Protein AF-A0A958NST4-F1 (afdb_monomer_lite)

Secondary structure (DSSP, 8-state):
---SEEEETTEEEEEEEEEEEEE-SSEEEEEEEETTS-EEEEEEETTT--EEEEEEEPPPTT--STTT------------

Foldseek 3Di:
DDDQWDDDVPDIWGFPDWLDWDDDPQWTWTWTQTPVRWIWIWIAGNPVRDIDTDDTDDDPPPDPPVVSVPPPPPPDDDDD

pLDDT: mean 76.9, std 19.92, range [35.84, 96.19]

Sequence (80 aa):
AIPRRFFIGAKPFEVVELLDQWDGKDCWYCKVAADDGCLYILKRDKDLGCWDLAVFKEEDTGKKYDAYLLPKKKALQSKQ

Structure (mmCIF, N/CA/C/O backbone):
data_AF-A0A958NST4-F1
#
_entry.id   AF-A0A958NST4-F1
#
loop_
_atom_site.group_PDB
_atom_site.id
_atom_site.type_symbol
_atom_site.label_atom_id
_atom_site.label_alt_id
_atom_site.label_comp_id
_atom_site.label_asym_id
_atom_site.label_entity_id
_atom_site.label_seq_id
_atom_site.pdbx_PDB_ins_code
_atom_site.Cartn_x
_atom_site.Cartn_y
_atom_site.Cartn_z
_atom_site.occupancy
_atom_site.B_iso_or_equiv
_atom_site.auth_seq_id
_atom_site.auth_comp_id
_atom_site.auth_asym_id
_atom_site.auth_atom_id
_atom_site.pdbx_PDB_model_num
ATOM 1 N N . ALA A 1 1 ? 3.582 7.664 -10.302 1.00 74.12 1 ALA A N 1
ATOM 2 C CA . ALA A 1 1 ? 2.165 8.039 -10.129 1.00 74.12 1 ALA A CA 1
ATOM 3 C C . ALA A 1 1 ? 1.581 7.202 -9.002 1.00 74.12 1 ALA A C 1
ATOM 5 O O . ALA A 1 1 ? 1.951 6.038 -8.894 1.00 74.12 1 ALA A O 1
ATOM 6 N N . ILE A 1 2 ? 0.730 7.796 -8.165 1.00 77.75 2 ILE A N 1
ATOM 7 C CA . ILE A 1 2 ? 0.027 7.097 -7.080 1.00 77.75 2 ILE A CA 1
ATOM 8 C C . ILE A 1 2 ? -1.086 6.233 -7.693 1.00 77.75 2 ILE A C 1
ATOM 10 O O . ILE A 1 2 ? -1.798 6.728 -8.573 1.00 77.75 2 ILE A O 1
ATOM 14 N N . PRO A 1 3 ? -1.216 4.951 -7.302 1.00 86.00 3 PRO A N 1
ATOM 15 C CA . PRO A 1 3 ? -2.223 4.067 -7.868 1.00 86.00 3 PRO A CA 1
ATOM 16 C C . PRO A 1 3 ? -3.620 4.505 -7.422 1.00 86.00 3 PRO A C 1
ATOM 18 O O . PRO A 1 3 ? -3.832 4.839 -6.262 1.00 86.00 3 PRO A O 1
ATOM 21 N N . ARG A 1 4 ? -4.578 4.486 -8.355 1.00 93.06 4 ARG A N 1
ATOM 22 C CA . ARG A 1 4 ? -6.009 4.678 -8.045 1.00 93.06 4 ARG A CA 1
ATOM 23 C C . ARG A 1 4 ? -6.704 3.357 -7.713 1.00 93.06 4 ARG A C 1
ATOM 25 O O . ARG A 1 4 ? -7.749 3.363 -7.088 1.00 93.06 4 ARG A O 1
ATOM 32 N N . ARG A 1 5 ? -6.102 2.241 -8.129 1.00 94.12 5 ARG A N 1
ATOM 33 C CA . ARG A 1 5 ? -6.573 0.870 -7.937 1.00 94.12 5 ARG A CA 1
ATOM 34 C C . ARG A 1 5 ? -5.376 -0.066 -7.904 1.00 94.12 5 ARG A C 1
ATOM 36 O O . ARG A 1 5 ? -4.382 0.193 -8.587 1.00 94.12 5 ARG A O 1
ATOM 43 N N . PHE A 1 6 ? -5.492 -1.159 -7.167 1.00 92.25 6 PHE A N 1
ATOM 44 C CA . PHE A 1 6 ? -4.546 -2.271 -7.203 1.00 92.25 6 PHE A CA 1
ATOM 45 C C . PHE A 1 6 ? -5.295 -3.609 -7.179 1.00 92.25 6 PHE A C 1
ATOM 47 O O . PHE A 1 6 ? -6.515 -3.648 -7.017 1.00 92.25 6 PHE A O 1
ATOM 54 N N . PHE A 1 7 ? -4.564 -4.701 -7.396 1.00 91.81 7 PHE A N 1
ATOM 55 C CA . PHE A 1 7 ? -5.117 -6.051 -7.436 1.00 91.81 7 PHE A CA 1
ATOM 56 C C . PHE A 1 7 ? -4.383 -6.947 -6.444 1.00 91.81 7 PHE A C 1
ATOM 58 O O . PHE A 1 7 ? -3.156 -6.910 -6.368 1.00 91.81 7 PHE A O 1
ATOM 65 N N . ILE A 1 8 ? -5.135 -7.779 -5.725 1.00 88.94 8 ILE A N 1
ATOM 66 C CA . ILE A 1 8 ? -4.590 -8.916 -4.976 1.00 88.94 8 ILE A CA 1
ATOM 67 C C . ILE A 1 8 ? -5.170 -10.175 -5.614 1.00 88.94 8 ILE A C 1
ATOM 69 O O . ILE A 1 8 ? -6.378 -10.422 -5.561 1.00 88.94 8 ILE A O 1
ATOM 73 N N . GLY A 1 9 ? -4.312 -10.944 -6.287 1.00 88.62 9 GLY A N 1
ATOM 74 C CA . GLY A 1 9 ? -4.767 -11.991 -7.199 1.00 88.62 9 GLY A CA 1
ATOM 75 C C . GLY A 1 9 ? -5.657 -11.396 -8.295 1.00 88.62 9 GLY A C 1
ATOM 76 O O . GLY A 1 9 ? -5.251 -10.471 -8.993 1.00 88.62 9 GLY A O 1
ATOM 77 N N . ALA A 1 10 ? -6.883 -11.905 -8.424 1.00 91.12 10 ALA A N 1
ATOM 78 C CA . ALA A 1 10 ? -7.871 -11.407 -9.386 1.00 91.12 10 ALA A CA 1
ATOM 79 C C . ALA A 1 10 ? -8.821 -10.337 -8.812 1.00 91.12 10 ALA A C 1
ATOM 81 O O . ALA A 1 10 ? -9.652 -9.804 -9.548 1.00 91.12 10 ALA A O 1
ATOM 82 N N . LYS A 1 11 ? -8.739 -10.030 -7.509 1.00 92.62 11 LYS A N 1
ATOM 83 C CA . LYS A 1 11 ? -9.664 -9.102 -6.850 1.00 92.62 11 LYS A CA 1
ATOM 84 C C . LYS A 1 11 ? -9.146 -7.658 -6.954 1.00 92.62 11 LYS A C 1
ATOM 86 O O . LYS A 1 11 ? -8.027 -7.405 -6.500 1.00 92.62 11 LYS A O 1
ATOM 91 N N . PRO A 1 12 ? -9.923 -6.720 -7.531 1.00 95.12 12 PRO A N 1
ATOM 92 C CA . PRO A 1 12 ? -9.588 -5.300 -7.531 1.00 95.12 12 PRO A CA 1
ATOM 93 C C . PRO A 1 12 ? -9.938 -4.637 -6.194 1.00 95.12 12 PRO A C 1
ATOM 95 O O . PRO A 1 12 ? -10.910 -5.024 -5.548 1.00 95.12 12 PRO A O 1
ATOM 98 N N . PHE A 1 13 ? -9.175 -3.604 -5.842 1.00 94.44 13 PHE A N 1
ATOM 99 C CA . PHE A 1 13 ? -9.417 -2.713 -4.706 1.00 94.44 13 PHE A CA 1
ATOM 100 C C . PHE A 1 13 ? -9.224 -1.268 -5.157 1.00 94.44 13 PHE A C 1
ATOM 102 O O . PHE A 1 13 ? -8.180 -0.932 -5.733 1.00 94.44 13 PHE A O 1
ATOM 109 N N . GLU A 1 14 ? -10.224 -0.422 -4.926 1.00 96.19 14 GLU A N 1
ATOM 110 C CA . GLU A 1 14 ? -10.151 1.003 -5.255 1.00 96.19 14 GLU A CA 1
ATOM 111 C C . GLU A 1 14 ? -9.474 1.765 -4.115 1.00 96.19 14 GLU A C 1
ATOM 113 O O . GLU A 1 14 ? -9.794 1.577 -2.943 1.00 96.19 14 GLU A O 1
ATOM 118 N N . VAL A 1 15 ? -8.530 2.645 -4.450 1.00 94.19 15 VAL A N 1
ATOM 119 C CA . VAL A 1 15 ? -7.863 3.503 -3.467 1.00 94.19 15 VAL A CA 1
ATOM 120 C C . VAL A 1 15 ? -8.774 4.683 -3.158 1.00 94.19 15 VAL A C 1
ATOM 122 O O . VAL A 1 15 ? -8.993 5.551 -4.004 1.00 94.19 15 VAL A O 1
ATOM 125 N N . VAL A 1 16 ? -9.277 4.719 -1.927 1.00 94.81 16 VAL A N 1
ATOM 126 C CA . VAL A 1 16 ? -10.121 5.805 -1.417 1.00 94.81 16 VAL A CA 1
ATOM 127 C C . VAL A 1 16 ? -9.258 6.987 -0.989 1.00 94.81 16 VAL A C 1
ATOM 129 O O . VAL A 1 16 ? -9.574 8.132 -1.306 1.00 94.81 16 VAL A O 1
ATOM 132 N N . GLU A 1 17 ? -8.143 6.717 -0.307 1.00 91.88 17 GLU A N 1
ATOM 133 C CA . GLU A 1 17 ? -7.253 7.757 0.205 1.00 91.88 17 GLU A CA 1
ATOM 134 C C . GLU A 1 17 ? -5.791 7.296 0.227 1.00 91.88 17 GLU A C 1
ATOM 136 O O . GLU A 1 17 ? -5.479 6.159 0.592 1.00 91.88 17 GLU A O 1
ATOM 141 N N . LEU A 1 18 ? -4.878 8.198 -0.142 1.00 92.19 18 LEU A N 1
ATOM 142 C CA . LEU A 1 18 ? -3.447 8.030 0.090 1.00 92.19 18 LEU A CA 1
ATOM 143 C C . LEU A 1 18 ? -3.096 8.632 1.453 1.00 92.19 18 LEU A C 1
ATOM 145 O O . LEU A 1 18 ? -3.146 9.848 1.618 1.00 92.19 18 LEU A O 1
ATOM 149 N N . LEU A 1 19 ? -2.703 7.785 2.401 1.00 90.19 19 LEU A N 1
ATOM 150 C CA . LEU A 1 19 ? -2.418 8.193 3.777 1.00 90.19 19 LEU A CA 1
ATOM 151 C C . LEU A 1 19 ? -0.963 8.617 3.980 1.00 90.19 19 LEU A C 1
ATOM 153 O O . LEU A 1 19 ? -0.696 9.534 4.750 1.00 90.19 19 LEU A O 1
ATOM 157 N N . ASP A 1 20 ? -0.022 7.932 3.327 1.00 90.12 20 ASP A N 1
ATOM 158 C CA . ASP A 1 20 ? 1.407 8.224 3.456 1.00 90.12 20 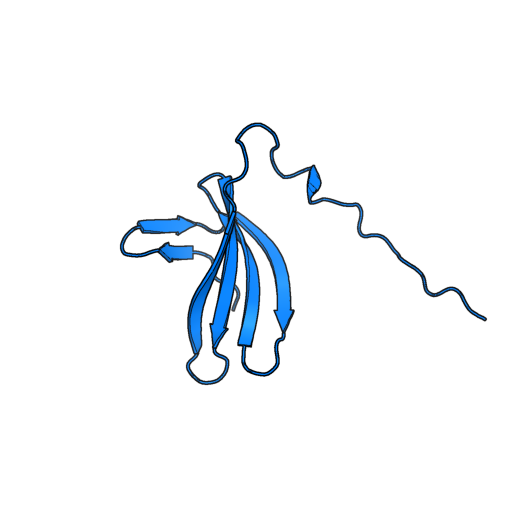ASP A CA 1
ATOM 159 C C . ASP A 1 20 ? 2.196 7.743 2.231 1.00 90.12 20 ASP A C 1
ATOM 161 O O . ASP A 1 20 ? 1.763 6.847 1.499 1.00 90.12 20 ASP A O 1
ATOM 165 N N . GLN A 1 21 ? 3.369 8.330 2.018 1.00 92.38 21 GLN A N 1
ATOM 166 C CA . GLN A 1 21 ? 4.279 8.013 0.929 1.00 92.38 21 GLN A CA 1
ATOM 167 C C . GLN A 1 21 ? 5.728 8.214 1.376 1.00 92.38 21 GLN A C 1
ATOM 169 O O . GLN A 1 21 ? 6.085 9.288 1.855 1.00 92.38 21 GLN A O 1
ATOM 174 N N . TRP A 1 22 ? 6.588 7.225 1.125 1.00 92.12 22 TRP A N 1
ATOM 175 C CA . TRP A 1 22 ? 8.013 7.352 1.427 1.00 92.12 22 TRP A CA 1
ATOM 176 C C . TRP A 1 22 ? 8.915 6.640 0.420 1.00 92.12 22 TRP A C 1
ATOM 178 O O . TRP A 1 22 ? 8.564 5.632 -0.198 1.00 92.12 22 TRP A O 1
ATOM 188 N N . ASP A 1 23 ? 10.116 7.190 0.264 1.00 90.62 23 ASP A N 1
ATOM 189 C CA . ASP A 1 23 ? 11.174 6.639 -0.568 1.00 90.62 23 ASP A CA 1
ATOM 190 C C . ASP A 1 23 ? 12.077 5.714 0.250 1.00 90.62 23 ASP A C 1
ATOM 192 O O . ASP A 1 23 ? 12.655 6.103 1.263 1.00 90.62 23 ASP A O 1
ATOM 196 N N . GLY A 1 24 ? 12.214 4.476 -0.214 1.00 85.31 24 GLY A N 1
ATOM 197 C CA . GLY A 1 24 ? 13.296 3.580 0.170 1.00 85.31 24 GLY A CA 1
ATOM 198 C C . GLY A 1 24 ? 14.462 3.664 -0.818 1.00 85.31 24 GLY A C 1
ATOM 199 O O . GLY A 1 24 ? 14.399 4.368 -1.832 1.00 85.31 24 GLY A O 1
ATOM 200 N N . LYS A 1 25 ? 15.519 2.898 -0.525 1.00 85.62 25 LYS A N 1
ATOM 201 C CA . LYS A 1 25 ? 16.745 2.830 -1.333 1.00 85.62 25 LYS A CA 1
ATOM 202 C C . LYS A 1 25 ? 16.448 2.461 -2.795 1.00 85.62 25 LYS A C 1
ATOM 204 O O . LYS A 1 25 ? 16.694 3.272 -3.677 1.00 85.62 25 LYS A O 1
ATOM 209 N N . ASP A 1 26 ? 15.786 1.324 -3.004 1.00 88.94 26 ASP A N 1
ATOM 210 C CA . ASP A 1 26 ? 15.495 0.773 -4.341 1.00 88.94 26 ASP A CA 1
ATOM 211 C C . ASP A 1 26 ? 13.982 0.669 -4.607 1.00 88.94 26 ASP A C 1
ATOM 213 O O . ASP A 1 26 ? 13.517 0.142 -5.615 1.00 88.94 26 ASP A O 1
ATOM 217 N N . CYS A 1 27 ? 13.168 1.154 -3.667 1.00 88.31 27 CYS A N 1
ATOM 218 C CA . CYS A 1 27 ? 11.722 0.988 -3.710 1.00 88.31 27 CYS A CA 1
ATOM 219 C C . CYS A 1 27 ? 11.011 2.263 -3.290 1.00 88.31 27 CYS A C 1
ATOM 221 O O . CYS A 1 27 ? 11.523 3.057 -2.503 1.00 88.31 27 CYS A O 1
ATOM 223 N N . TRP A 1 28 ? 9.805 2.435 -3.798 1.00 89.31 28 TRP A N 1
ATOM 224 C CA . TRP A 1 28 ? 8.892 3.490 -3.412 1.00 89.31 28 TRP A CA 1
ATOM 225 C C . TRP A 1 28 ? 7.688 2.875 -2.706 1.00 89.31 28 TRP A C 1
ATOM 227 O O . TRP A 1 28 ? 7.124 1.904 -3.199 1.00 89.31 28 TRP A O 1
ATOM 237 N N . TYR A 1 29 ? 7.308 3.407 -1.551 1.00 91.19 29 TYR A N 1
ATOM 238 C CA . TYR A 1 29 ? 6.215 2.868 -0.754 1.00 91.19 29 TYR A CA 1
ATOM 239 C C . TYR A 1 29 ? 5.080 3.875 -0.637 1.00 91.19 29 TYR A C 1
ATOM 241 O O . TYR A 1 29 ? 5.308 5.083 -0.520 1.00 91.19 29 TYR A O 1
ATOM 249 N N . CYS A 1 30 ? 3.853 3.368 -0.605 1.00 92.38 30 CYS A N 1
ATOM 250 C CA . CYS A 1 30 ? 2.692 4.153 -0.222 1.00 92.38 30 CYS A CA 1
ATOM 251 C C . CYS A 1 30 ? 1.758 3.370 0.695 1.00 92.38 30 CYS A C 1
ATOM 253 O O . CYS A 1 30 ? 1.544 2.170 0.518 1.00 92.38 30 CYS A O 1
ATOM 255 N N . LYS A 1 31 ? 1.183 4.073 1.671 1.00 92.12 31 LYS A N 1
ATOM 256 C CA . LYS A 1 31 ? 0.119 3.564 2.529 1.00 92.12 31 LYS A CA 1
ATOM 257 C C . LYS A 1 31 ? -1.214 4.107 2.034 1.00 92.12 31 LYS A C 1
ATOM 259 O O . LYS A 1 31 ? -1.382 5.322 1.946 1.00 92.12 31 LYS A O 1
ATOM 264 N N . VAL A 1 32 ? -2.158 3.223 1.744 1.00 92.06 32 VAL A N 1
ATOM 265 C CA . VAL A 1 32 ? -3.469 3.576 1.188 1.00 92.06 32 VAL A CA 1
ATOM 266 C C . VAL A 1 32 ? -4.604 2.989 2.015 1.00 92.06 32 VAL A C 1
ATOM 268 O O . VAL A 1 32 ? -4.462 1.918 2.607 1.00 92.06 32 VAL A O 1
ATOM 271 N N . ALA A 1 33 ? -5.726 3.700 2.034 1.00 92.25 33 ALA A N 1
ATOM 272 C CA . ALA A 1 33 ? -7.024 3.168 2.414 1.00 92.25 33 ALA A CA 1
ATOM 273 C C . ALA A 1 33 ? -7.757 2.687 1.161 1.00 92.25 33 ALA A C 1
ATOM 275 O O . ALA A 1 33 ? -7.807 3.416 0.164 1.00 92.25 33 ALA A O 1
ATOM 276 N N . ALA A 1 34 ? -8.322 1.483 1.216 1.00 92.19 34 ALA A N 1
ATOM 277 C CA . ALA A 1 34 ? -9.122 0.937 0.128 1.00 92.19 34 ALA A CA 1
ATOM 278 C C . ALA A 1 34 ? -10.627 0.945 0.445 1.00 92.19 34 ALA A C 1
ATOM 280 O O . ALA A 1 34 ? -11.052 1.228 1.568 1.00 92.19 34 ALA A O 1
ATOM 281 N N . ASP A 1 35 ? -11.431 0.661 -0.574 1.00 92.88 35 ASP A N 1
ATOM 282 C CA . ASP A 1 35 ? -12.896 0.616 -0.537 1.00 92.88 35 ASP A CA 1
ATOM 283 C C . ASP A 1 35 ? -13.475 -0.498 0.347 1.00 92.88 35 ASP A C 1
ATOM 285 O O . ASP A 1 35 ? -14.616 -0.403 0.799 1.00 92.88 35 ASP A O 1
ATOM 289 N N . ASP A 1 36 ? -12.680 -1.519 0.650 1.00 89.75 36 ASP A N 1
ATOM 290 C CA . ASP A 1 36 ? -13.008 -2.585 1.598 1.00 89.75 36 ASP A CA 1
ATOM 291 C C . ASP A 1 36 ? -12.847 -2.180 3.075 1.00 89.75 36 ASP A C 1
ATOM 293 O O . ASP A 1 36 ? -13.097 -2.989 3.968 1.00 89.75 36 ASP A O 1
ATOM 297 N N . GLY A 1 37 ? -12.426 -0.941 3.346 1.00 88.19 37 GLY A N 1
ATOM 298 C CA . GLY A 1 37 ? -12.196 -0.431 4.696 1.00 88.19 37 GLY A CA 1
ATOM 299 C C . GLY A 1 37 ? -10.833 -0.800 5.288 1.00 88.19 37 GLY A C 1
ATOM 300 O O . GLY A 1 37 ? -10.542 -0.404 6.416 1.00 88.19 37 GLY A O 1
ATOM 301 N N . CYS A 1 38 ? -9.982 -1.519 4.553 1.00 88.62 38 CYS A N 1
ATOM 302 C CA . CYS A 1 38 ? -8.674 -1.955 5.029 1.00 88.62 38 CYS A CA 1
ATOM 303 C C . CYS A 1 38 ? -7.547 -0.995 4.625 1.00 88.62 38 CYS A C 1
ATOM 305 O O . CYS A 1 38 ? -7.685 -0.129 3.752 1.00 88.62 38 CYS A O 1
ATOM 307 N N . LEU A 1 39 ? -6.396 -1.170 5.283 1.00 89.62 39 LEU A N 1
ATOM 308 C CA . LEU A 1 39 ? -5.179 -0.413 5.010 1.00 89.62 39 LEU A CA 1
ATOM 309 C C . LEU A 1 39 ? -4.114 -1.300 4.375 1.00 89.62 39 LEU A C 1
ATOM 311 O O . LEU A 1 39 ? -3.836 -2.411 4.834 1.00 89.62 39 LEU A O 1
ATOM 315 N N . TYR A 1 40 ? -3.456 -0.747 3.363 1.00 91.69 40 TYR A N 1
ATOM 316 C CA . TYR A 1 40 ? -2.463 -1.452 2.565 1.00 91.69 40 TYR A CA 1
ATOM 317 C C . TYR A 1 40 ? -1.178 -0.643 2.468 1.00 91.69 40 TYR A C 1
ATOM 319 O O . TYR A 1 40 ? -1.221 0.579 2.322 1.00 91.69 40 TYR A O 1
ATOM 327 N N . ILE A 1 41 ? -0.033 -1.326 2.518 1.00 91.94 41 ILE A N 1
ATOM 328 C CA . ILE A 1 41 ? 1.258 -0.761 2.118 1.00 91.94 41 ILE A CA 1
ATOM 329 C C . ILE A 1 41 ? 1.656 -1.400 0.794 1.00 91.94 41 ILE A C 1
ATOM 331 O O . ILE A 1 41 ? 1.968 -2.593 0.735 1.00 91.94 41 ILE A O 1
ATOM 335 N N . LEU A 1 42 ? 1.658 -0.589 -0.258 1.00 92.25 42 LEU A N 1
ATOM 336 C CA . LEU A 1 42 ? 2.095 -0.985 -1.587 1.00 92.25 42 LEU A CA 1
ATOM 337 C C . LEU A 1 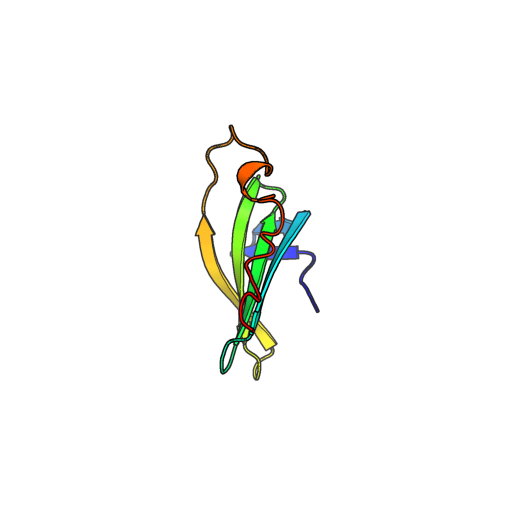42 ? 3.562 -0.599 -1.761 1.00 92.25 42 LEU A C 1
ATOM 339 O O . LEU A 1 42 ? 3.982 0.496 -1.383 1.00 92.25 42 LEU A O 1
ATOM 343 N N . LYS A 1 43 ? 4.334 -1.509 -2.341 1.00 91.75 43 LYS A N 1
ATOM 344 C CA . LYS A 1 43 ? 5.741 -1.333 -2.684 1.00 91.75 43 LYS A CA 1
ATOM 345 C C . LYS A 1 43 ? 5.851 -1.285 -4.197 1.00 91.75 43 LYS A C 1
ATOM 347 O O . LYS A 1 43 ? 5.351 -2.173 -4.874 1.00 91.75 43 LYS A O 1
ATOM 352 N N . ARG A 1 44 ? 6.539 -0.283 -4.724 1.00 90.56 44 ARG A N 1
ATOM 353 C CA . ARG A 1 44 ? 6.908 -0.196 -6.130 1.00 90.56 44 ARG A CA 1
ATOM 354 C C . ARG A 1 44 ? 8.411 -0.332 -6.272 1.00 90.56 44 ARG A C 1
ATOM 356 O O . ARG A 1 44 ? 9.155 0.428 -5.652 1.00 90.56 44 ARG A O 1
ATOM 363 N N . ASP A 1 45 ? 8.850 -1.266 -7.094 1.00 90.19 45 ASP A N 1
ATOM 364 C CA . ASP A 1 45 ? 10.249 -1.351 -7.493 1.00 90.19 45 ASP A CA 1
ATOM 365 C C . ASP A 1 45 ? 10.610 -0.155 -8.392 1.00 90.19 45 ASP A C 1
ATOM 367 O O . ASP A 1 45 ? 9.833 0.209 -9.284 1.00 90.19 45 ASP A O 1
ATOM 371 N N . LYS A 1 46 ? 11.740 0.511 -8.128 1.00 85.19 46 LYS A N 1
ATOM 372 C CA . LYS A 1 46 ? 12.135 1.713 -8.881 1.00 85.19 46 LYS A CA 1
ATOM 373 C C . LYS A 1 46 ? 12.683 1.387 -10.270 1.00 85.19 46 LYS A C 1
ATOM 375 O O . LYS A 1 46 ? 12.479 2.193 -11.177 1.00 85.19 46 LYS A O 1
ATOM 380 N N . ASP A 1 47 ? 13.297 0.222 -10.439 1.00 86.62 47 ASP A N 1
ATOM 381 C CA . ASP A 1 47 ? 13.961 -0.180 -11.678 1.00 86.62 47 ASP A CA 1
ATOM 382 C C . ASP A 1 47 ? 12.996 -0.928 -12.602 1.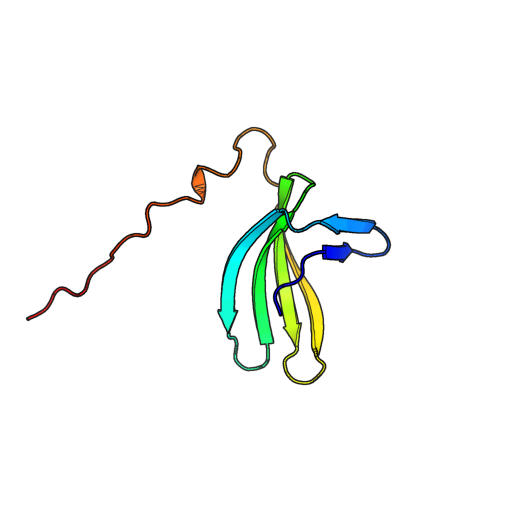00 86.62 47 ASP A C 1
ATOM 384 O O . ASP A 1 47 ? 12.901 -0.643 -13.795 1.00 86.62 47 ASP A O 1
ATOM 388 N N . LEU A 1 48 ? 12.219 -1.852 -12.036 1.00 85.12 48 LEU A N 1
ATOM 389 C CA . LEU A 1 48 ? 11.253 -2.674 -12.764 1.00 85.12 48 LEU A CA 1
ATOM 390 C C . LEU A 1 48 ? 9.886 -1.995 -12.889 1.00 85.12 48 LEU A C 1
ATOM 392 O O . LEU A 1 48 ? 9.081 -2.349 -13.751 1.00 85.12 48 LEU A O 1
ATOM 396 N N . GLY A 1 49 ? 9.588 -1.031 -12.014 1.00 80.31 49 GLY A N 1
ATOM 397 C CA . GLY A 1 49 ? 8.313 -0.318 -11.995 1.00 80.31 49 GLY A CA 1
ATOM 398 C C . GLY A 1 49 ? 7.117 -1.162 -11.542 1.00 80.31 49 GLY A C 1
ATOM 399 O O . GLY A 1 49 ? 5.996 -0.641 -11.570 1.00 80.31 49 GLY A O 1
ATOM 400 N N . CYS A 1 50 ? 7.343 -2.416 -11.136 1.00 84.19 50 CYS A N 1
ATOM 401 C CA . CYS A 1 50 ? 6.324 -3.356 -10.683 1.00 84.19 50 CYS A CA 1
ATOM 402 C C . CYS A 1 50 ? 5.835 -3.027 -9.270 1.00 84.19 50 CYS A C 1
ATOM 404 O O . CYS A 1 50 ? 6.542 -2.396 -8.485 1.00 84.19 50 CYS A O 1
ATOM 406 N N . TRP A 1 51 ? 4.603 -3.439 -8.973 1.00 85.25 51 TRP A N 1
ATOM 407 C CA . TRP A 1 51 ? 3.947 -3.220 -7.690 1.00 85.25 51 TRP A CA 1
ATOM 408 C C . TRP A 1 51 ? 3.752 -4.539 -6.954 1.00 85.25 51 TRP A C 1
ATOM 410 O O . TRP A 1 51 ? 3.239 -5.486 -7.540 1.00 85.25 51 TRP A O 1
ATOM 420 N N . ASP A 1 52 ? 4.075 -4.541 -5.665 1.00 85.44 52 ASP A N 1
ATOM 421 C CA . ASP A 1 52 ? 3.8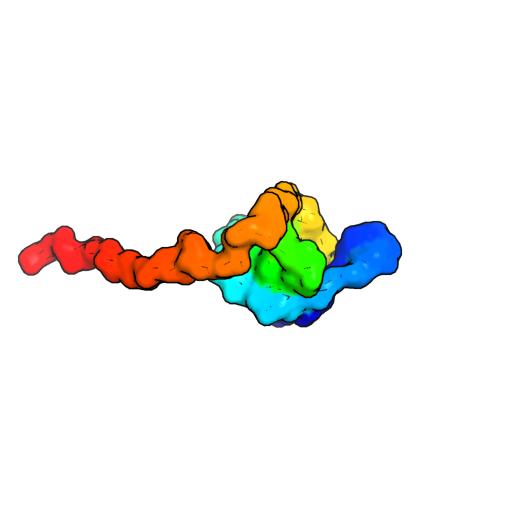78 -5.652 -4.741 1.00 85.44 52 ASP A CA 1
ATOM 422 C C . ASP A 1 52 ? 3.160 -5.188 -3.471 1.00 85.44 52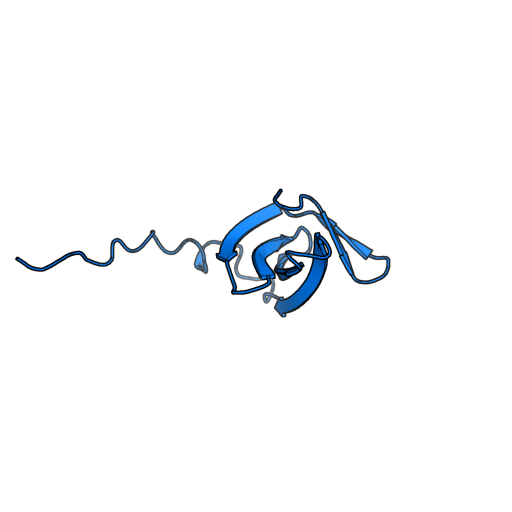 ASP A C 1
ATOM 424 O O . ASP A 1 52 ? 3.262 -4.030 -3.047 1.00 85.44 52 ASP A O 1
ATOM 428 N N . LEU A 1 53 ? 2.456 -6.117 -2.824 1.00 86.50 53 LEU A N 1
ATOM 429 C CA . LEU A 1 53 ? 1.881 -5.902 -1.501 1.00 86.50 53 LEU A CA 1
ATOM 430 C C . LEU A 1 53 ? 2.935 -6.202 -0.429 1.00 86.50 53 LEU A C 1
ATOM 432 O O . LEU A 1 53 ? 3.391 -7.337 -0.310 1.00 86.50 53 LEU A O 1
ATOM 436 N N . ALA A 1 54 ? 3.302 -5.197 0.367 1.00 79.50 54 ALA A N 1
ATOM 437 C CA . ALA A 1 54 ? 4.280 -5.367 1.441 1.00 79.50 54 ALA A CA 1
ATOM 438 C C . ALA A 1 54 ? 3.622 -5.746 2.775 1.00 79.50 54 ALA A C 1
ATOM 440 O O . ALA A 1 54 ? 4.122 -6.617 3.482 1.00 79.50 54 ALA A O 1
ATOM 441 N N . VAL A 1 55 ? 2.517 -5.081 3.134 1.00 78.69 55 VAL A N 1
ATOM 442 C CA . VAL A 1 55 ? 1.799 -5.296 4.402 1.00 78.69 55 VAL A CA 1
ATOM 443 C C . VAL A 1 55 ? 0.305 -5.044 4.207 1.00 78.69 55 VAL A C 1
ATOM 445 O O . VAL A 1 55 ? -0.085 -4.099 3.517 1.00 78.69 55 VAL A O 1
ATOM 448 N N . PHE A 1 56 ? -0.513 -5.858 4.871 1.00 78.19 56 PHE A N 1
ATOM 449 C CA . PHE A 1 56 ? -1.963 -5.718 4.980 1.00 78.19 56 PHE A CA 1
ATOM 450 C C . PHE A 1 56 ? -2.367 -5.584 6.451 1.00 78.19 56 PHE A C 1
ATOM 452 O O . PHE A 1 56 ? -1.820 -6.282 7.309 1.00 78.19 56 PHE A O 1
ATOM 459 N N . LYS A 1 57 ? -3.334 -4.708 6.734 1.00 76.75 57 LYS A N 1
ATOM 460 C CA . LYS A 1 57 ? -3.995 -4.639 8.036 1.00 76.75 57 LYS A CA 1
ATOM 461 C C . LYS A 1 57 ? -5.506 -4.529 7.844 1.00 76.75 57 LYS A C 1
ATOM 463 O O . LYS A 1 57 ? -5.993 -3.536 7.302 1.00 76.75 57 LYS A O 1
ATOM 468 N N . GLU A 1 58 ? -6.213 -5.531 8.349 1.00 74.31 58 GLU A N 1
ATOM 469 C CA . GLU A 1 58 ? -7.658 -5.488 8.539 1.00 74.31 58 GLU A CA 1
ATOM 470 C C . GLU A 1 58 ? -7.957 -4.521 9.692 1.00 74.31 58 GLU A C 1
ATOM 472 O O . GLU A 1 58 ? -7.418 -4.664 10.795 1.00 74.31 58 GLU A O 1
ATOM 477 N N . GLU A 1 59 ? -8.736 -3.475 9.431 1.00 65.38 59 GLU A N 1
ATOM 478 C CA . GLU A 1 59 ? -9.223 -2.605 10.499 1.00 65.38 59 GLU A CA 1
ATOM 479 C C . GLU A 1 59 ? -10.554 -3.164 10.996 1.00 65.38 59 GLU A C 1
ATOM 481 O O . GLU A 1 59 ? -11.487 -3.372 10.222 1.00 65.38 59 GLU A O 1
ATOM 486 N N . ASP A 1 60 ? -10.633 -3.411 12.304 1.00 60.12 60 ASP A N 1
ATOM 487 C CA . ASP A 1 60 ? -11.879 -3.775 12.968 1.00 60.12 60 ASP A CA 1
ATOM 488 C C . ASP A 1 60 ? -12.900 -2.658 12.691 1.00 60.12 60 ASP A C 1
ATOM 490 O O . ASP A 1 60 ? -12.662 -1.488 13.004 1.00 60.12 60 ASP A O 1
ATOM 494 N N . THR A 1 61 ? -13.997 -3.015 12.026 1.00 54.97 61 THR A N 1
ATOM 495 C CA . THR A 1 61 ? -14.935 -2.151 11.271 1.00 54.97 61 THR A CA 1
ATOM 496 C C . THR A 1 61 ? -15.634 -1.020 12.059 1.00 54.97 61 THR A C 1
ATOM 498 O O . THR A 1 61 ? -16.528 -0.353 11.540 1.00 54.97 61 THR A O 1
ATOM 501 N N . GLY A 1 62 ? -15.226 -0.742 13.299 1.00 51.19 62 GLY A N 1
ATOM 502 C CA . GLY A 1 62 ? -15.821 0.252 14.194 1.00 51.19 62 GLY A CA 1
ATOM 503 C C . GLY A 1 62 ? -15.122 1.615 14.288 1.00 51.19 62 GLY A C 1
ATOM 504 O O . GLY A 1 62 ? -15.645 2.493 14.972 1.00 51.19 62 GLY A O 1
ATOM 505 N N . LYS A 1 63 ? -13.963 1.844 13.652 1.00 48.66 63 LYS A N 1
ATOM 506 C CA . LYS A 1 63 ? -13.248 3.139 13.733 1.00 48.66 63 LYS A CA 1
ATOM 507 C C . LYS A 1 63 ? -12.839 3.654 12.355 1.00 48.66 63 LYS A C 1
ATOM 509 O O . LYS A 1 63 ? -11.698 3.520 11.936 1.00 48.66 63 LYS A O 1
ATOM 514 N N . LYS A 1 64 ? -13.792 4.276 11.655 1.00 52.78 64 LYS A N 1
ATOM 515 C CA . LYS A 1 64 ? -13.551 5.015 10.405 1.00 52.78 64 LYS A CA 1
ATOM 516 C C . LYS A 1 64 ? -12.497 6.103 10.629 1.00 52.78 64 LYS A C 1
ATOM 518 O O . LYS A 1 64 ? -12.808 7.053 11.324 1.00 52.78 64 LYS A O 1
ATOM 523 N N . TYR A 1 65 ? -11.311 5.936 10.035 1.00 47.47 65 TYR A N 1
ATOM 524 C CA . TYR A 1 65 ? -10.277 6.904 9.594 1.0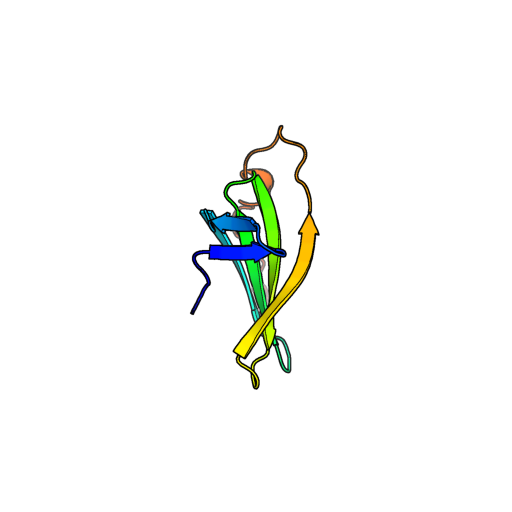0 47.47 65 TYR A CA 1
ATOM 525 C C . TYR A 1 65 ? -9.820 8.078 10.498 1.00 47.47 65 TYR A C 1
ATOM 527 O O . TYR A 1 65 ? -8.689 8.542 10.348 1.00 47.47 65 TYR A O 1
ATOM 535 N N . ASP A 1 66 ? -10.595 8.514 11.488 1.00 52.16 66 ASP A N 1
ATOM 536 C CA . ASP A 1 66 ? -10.324 9.668 12.349 1.00 52.16 66 ASP A CA 1
ATOM 537 C C . ASP A 1 66 ? -9.061 9.491 13.206 1.00 52.16 66 ASP A C 1
ATOM 539 O O . ASP A 1 66 ? -8.384 10.461 13.537 1.00 52.16 66 ASP A O 1
ATOM 543 N N . ALA A 1 67 ? -8.687 8.251 13.539 1.00 50.59 67 ALA A N 1
ATOM 544 C CA . ALA A 1 67 ? -7.521 7.974 14.382 1.00 50.59 67 ALA A CA 1
ATOM 545 C C . ALA A 1 67 ? -6.168 8.158 13.664 1.00 50.59 67 ALA A C 1
ATOM 547 O O . ALA A 1 67 ? -5.151 8.349 14.334 1.00 50.59 67 ALA A O 1
ATOM 548 N N . TYR A 1 68 ? -6.137 8.121 12.325 1.00 46.91 68 TYR A N 1
ATOM 549 C CA . TYR A 1 68 ? -4.923 8.386 11.537 1.00 46.91 68 TYR A CA 1
ATOM 550 C C . TYR A 1 68 ? -4.857 9.826 11.013 1.00 46.91 68 TYR A C 1
ATOM 552 O O . TYR A 1 68 ? -3.783 10.267 10.607 1.00 46.91 68 TYR A O 1
ATOM 560 N N . LEU A 1 69 ? -5.940 10.600 11.152 1.00 47.78 69 LEU A N 1
ATOM 561 C CA . LEU A 1 69 ? -5.924 12.064 11.116 1.00 47.78 69 LEU A CA 1
ATOM 562 C C . LEU A 1 69 ? -5.367 12.630 12.432 1.00 47.78 69 LEU A C 1
ATOM 564 O O . LEU A 1 69 ? -5.942 13.535 13.038 1.00 47.78 69 LEU A O 1
ATOM 568 N N . LEU A 1 70 ? -4.216 12.117 12.889 1.00 40.41 70 LEU A N 1
ATOM 569 C CA . LEU A 1 70 ? -3.426 12.846 13.875 1.00 40.41 70 LEU A CA 1
ATOM 570 C C . LEU A 1 70 ? -3.271 14.275 13.332 1.00 40.41 70 LEU A C 1
ATOM 572 O O . LEU A 1 70 ? -2.837 14.422 12.183 1.00 40.41 70 LEU A O 1
ATOM 576 N N . PRO A 1 71 ? -3.601 15.331 14.106 1.00 38.28 71 PRO A N 1
ATOM 577 C CA . PRO A 1 71 ? -3.234 16.677 13.700 1.00 38.28 71 PRO A CA 1
ATOM 578 C C . PRO A 1 71 ? -1.746 16.602 13.415 1.00 38.28 71 PRO A C 1
ATOM 580 O O . PRO A 1 71 ? -1.012 16.142 14.294 1.00 38.28 71 PRO A O 1
ATOM 583 N N . LYS A 1 72 ? -1.327 16.944 12.183 1.00 42.25 72 LYS A N 1
ATOM 584 C CA . LYS A 1 72 ? 0.085 16.980 11.790 1.00 42.25 72 LYS A CA 1
ATOM 585 C C . LYS A 1 72 ? 0.830 17.596 12.959 1.00 42.25 72 LYS A C 1
ATOM 587 O O . LYS A 1 72 ? 0.717 18.803 13.186 1.00 42.25 72 LYS A O 1
ATOM 592 N N . LYS A 1 73 ? 1.513 16.773 13.761 1.00 37.59 73 LYS A N 1
ATOM 593 C CA . LYS A 1 73 ? 2.295 17.299 14.863 1.00 37.59 73 LYS A CA 1
ATOM 594 C C . LYS A 1 73 ? 3.380 18.088 14.159 1.00 37.59 73 LYS A C 1
ATOM 596 O O . LYS A 1 73 ? 4.309 17.513 13.602 1.00 37.59 73 LYS A O 1
ATOM 601 N N . LYS A 1 74 ? 3.243 19.414 14.172 1.00 42.09 74 LYS A N 1
ATOM 602 C CA . LYS A 1 74 ? 4.393 20.301 14.246 1.00 42.09 74 LYS A CA 1
ATOM 603 C C . LYS A 1 74 ? 5.178 19.836 15.476 1.00 42.09 74 LYS A C 1
ATOM 605 O O . LYS A 1 74 ? 4.915 20.279 16.585 1.00 42.09 74 LYS A O 1
ATOM 610 N N . ALA A 1 75 ? 6.065 18.870 15.287 1.00 36.88 75 ALA A N 1
ATOM 611 C CA . ALA A 1 75 ? 7.200 18.642 16.157 1.00 36.88 75 ALA A CA 1
ATOM 612 C C . ALA A 1 75 ? 8.366 19.320 15.428 1.00 36.88 75 ALA A C 1
ATOM 614 O O . ALA A 1 75 ? 8.789 18.886 14.366 1.00 36.88 75 ALA A O 1
ATOM 615 N N . LEU A 1 76 ? 8.623 20.575 15.780 1.00 39.53 76 LEU A N 1
ATOM 616 C CA . LEU A 1 76 ? 9.652 20.942 16.751 1.00 39.53 76 LEU A CA 1
ATOM 617 C C . LEU A 1 76 ? 10.982 21.185 16.023 1.00 39.53 76 LEU A C 1
ATOM 619 O O . LEU A 1 76 ? 11.873 20.347 16.016 1.00 39.53 76 LEU A O 1
ATOM 623 N N . GLN A 1 77 ? 11.124 22.382 15.456 1.00 35.84 77 GLN A N 1
ATOM 624 C CA . GLN A 1 77 ? 12.402 23.078 15.547 1.00 35.84 77 GLN A CA 1
ATOM 625 C C . GLN A 1 77 ? 12.317 23.968 16.788 1.00 35.84 77 GLN A C 1
ATOM 627 O O . GLN A 1 77 ? 11.806 25.081 16.742 1.00 35.84 77 GLN A O 1
ATOM 632 N N . SER A 1 78 ? 12.778 23.442 17.919 1.00 41.28 78 SER A N 1
ATOM 633 C CA . SER A 1 78 ? 13.297 24.273 19.000 1.00 41.28 78 SER A CA 1
ATOM 634 C C . SER A 1 78 ? 14.786 23.996 19.092 1.00 41.28 78 SER A C 1
ATOM 636 O O . SER A 1 78 ? 15.168 22.901 19.500 1.00 41.28 78 SER A O 1
ATOM 638 N N . LYS A 1 79 ? 15.590 24.980 18.680 1.00 43.97 79 LYS A N 1
ATOM 639 C CA . LYS A 1 79 ? 16.833 25.434 19.328 1.00 43.97 79 LYS A CA 1
ATOM 640 C C . LYS A 1 79 ? 17.580 26.380 18.384 1.00 43.97 79 LYS A C 1
ATOM 642 O O . LYS A 1 79 ? 18.315 25.921 17.516 1.00 43.97 79 LYS A O 1
ATOM 647 N N . GLN A 1 80 ? 17.404 27.680 18.587 1.00 38.06 80 GLN A N 1
ATOM 648 C CA . GLN A 1 80 ? 18.412 28.515 19.246 1.00 38.06 80 GLN A CA 1
ATOM 649 C C . GLN A 1 80 ? 17.753 29.774 19.799 1.00 38.06 80 GLN A C 1
ATOM 651 O O . GLN A 1 80 ? 16.761 30.220 19.181 1.00 38.06 80 GLN A O 1
#

Radius of gyration: 15.04 Å; chains: 1; bounding box: 34×40×32 Å